Protein AF-A0A2M7H7J6-F1 (afdb_monomer)

Foldseek 3Di:
DVLLLLCLDPVSVQVVQCPDPPSVVVLVVVCVVVVVQQFASSQSCCCVPPVDHTDGLVRLLVCLCVVCVVVLVVADQLLSQLLNLLSVLCSVHNPCRSPPPCVQVDPSNVVSPGPNSCPVVPDNVVVSSVSSSSSSVD

Solvent-accessible surface area (backbone atoms only — not comparable to full-atom values): 7301 Å² total; per-residue (Å²): 110,68,68,55,57,36,58,44,36,67,68,51,30,46,60,52,35,63,69,33,67,77,59,32,47,58,59,55,50,48,32,59,76,70,69,38,78,59,37,28,71,66,28,55,50,40,30,74,77,67,68,40,85,62,52,37,29,56,56,33,43,52,37,32,54,64,79,42,40,72,62,46,72,71,43,58,68,44,33,36,41,19,54,52,34,43,40,49,37,22,42,75,55,21,70,67,36,50,66,34,95,55,41,61,68,37,66,64,18,43,75,26,41,22,68,64,30,37,49,79,79,44,64,48,67,60,56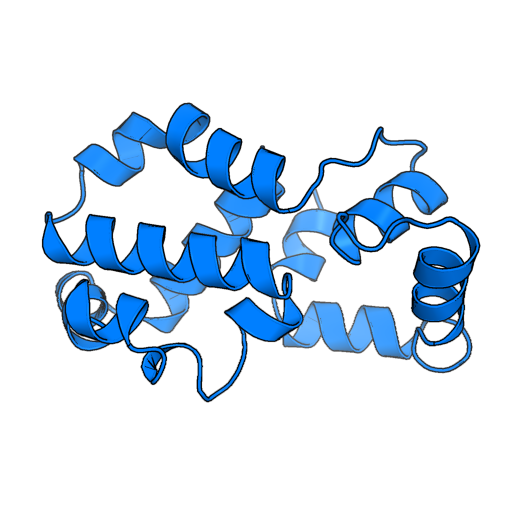,52,41,52,50,40,45,48,42,66,70,98

Mean predicted aligned error: 2.8 Å

Secondary structure (DSSP, 8-state):
-HHHHHHHSHHHHHHHHTTSGGGGHHHHHHHHHTT-TTB-HHHHHHHHHH-PPP-BHHHHHHHHHHHTHHHHHTS-HHHHHHHHHHHHHHHHHTHHHHT-TTGGGSHHHHHTTHHHHHHTTS-HHHHHHHHHHHHHH-

Sequence (138 aa):
DDFRSIWAEPSERKDLIDKLPDDGRGVRLLREIMQWQEYDLYDVLTQIAYGMAPKTRKERAEALRYKHADWFKSLPLQTENTLIALAQQFVKGGTDELESPYVFSAPEVKEAGGLEALKALGEPRDIISETKRRLFAV

Radius of gyration: 15.09 Å; Cα contacts (8 Å, |Δi|>4): 142; chains: 1; bounding box: 37×29×39 Å

Structure (mmCIF, N/CA/C/O backbone):
data_AF-A0A2M7H7J6-F1
#
_entry.id   AF-A0A2M7H7J6-F1
#
loop_
_atom_site.group_PDB
_atom_site.id
_atom_site.type_symbol
_atom_site.label_atom_id
_atom_site.label_alt_id
_atom_site.label_comp_id
_atom_site.label_asym_id
_atom_site.label_entity_id
_atom_site.label_seq_id
_atom_site.pdbx_PDB_ins_code
_atom_site.Cartn_x
_atom_site.Cartn_y
_atom_site.Cartn_z
_atom_site.occupancy
_atom_site.B_iso_or_equiv
_atom_site.auth_seq_id
_atom_site.auth_comp_id
_atom_site.auth_asym_id
_atom_site.auth_atom_id
_atom_site.pdbx_PDB_model_num
ATOM 1 N N . ASP A 1 1 ? -8.594 0.507 -16.024 1.00 65.06 1 ASP A N 1
ATOM 2 C CA . ASP A 1 1 ? -8.959 0.056 -14.665 1.00 65.06 1 ASP A CA 1
ATOM 3 C C . ASP A 1 1 ? -8.477 -1.354 -14.347 1.00 65.06 1 ASP A C 1
ATOM 5 O O . ASP A 1 1 ? -8.094 -1.596 -13.211 1.00 65.06 1 ASP A O 1
ATOM 9 N N . ASP A 1 2 ? -8.356 -2.233 -15.340 1.00 85.62 2 ASP A N 1
ATOM 10 C CA . ASP A 1 2 ? -7.970 -3.643 -15.165 1.00 85.62 2 ASP A CA 1
ATOM 11 C C . ASP A 1 2 ? -6.665 -3.861 -14.378 1.00 85.62 2 ASP A C 1
ATOM 13 O O . ASP A 1 2 ? -6.645 -4.644 -13.432 1.00 85.62 2 ASP A O 1
ATOM 17 N N . PHE A 1 3 ? -5.593 -3.114 -14.678 1.00 92.25 3 PHE A N 1
ATOM 18 C CA . PHE A 1 3 ? -4.320 -3.255 -13.953 1.00 92.25 3 PHE A CA 1
ATOM 19 C C . PHE A 1 3 ? -4.427 -2.887 -12.466 1.00 92.25 3 PHE A C 1
ATOM 21 O O . PHE A 1 3 ? -3.809 -3.533 -11.625 1.00 92.25 3 PHE A O 1
ATOM 28 N N . ARG A 1 4 ? -5.225 -1.866 -12.122 1.00 92.38 4 ARG A N 1
ATOM 29 C CA . ARG A 1 4 ? -5.433 -1.458 -10.721 1.00 92.38 4 ARG A CA 1
ATOM 30 C C . ARG A 1 4 ? -6.162 -2.542 -9.941 1.00 92.38 4 ARG A C 1
ATOM 32 O O . ARG A 1 4 ? -5.783 -2.820 -8.809 1.00 92.38 4 ARG A O 1
ATOM 39 N N . SER A 1 5 ? -7.184 -3.140 -10.551 1.00 90.81 5 SER A N 1
ATOM 40 C CA . SER A 1 5 ? -7.945 -4.237 -9.952 1.00 90.81 5 SER A CA 1
ATOM 41 C C . SER A 1 5 ? -7.048 -5.446 -9.688 1.00 90.81 5 SER A C 1
ATOM 43 O O . SER A 1 5 ? -7.014 -5.918 -8.555 1.00 90.81 5 SER A O 1
ATOM 45 N N . ILE A 1 6 ? -6.242 -5.837 -10.683 1.00 94.00 6 ILE A N 1
ATOM 46 C CA . ILE A 1 6 ? -5.249 -6.917 -10.562 1.00 94.00 6 ILE A CA 1
ATOM 47 C C . ILE A 1 6 ? -4.245 -6.613 -9.449 1.00 94.00 6 ILE A C 1
ATOM 49 O O . ILE A 1 6 ? -3.948 -7.464 -8.619 1.00 94.00 6 ILE A O 1
ATOM 53 N N . TRP A 1 7 ? -3.714 -5.389 -9.399 1.00 95.31 7 TRP A N 1
ATOM 54 C CA . TRP A 1 7 ? -2.701 -5.033 -8.406 1.00 95.31 7 TRP A CA 1
ATOM 55 C C . TRP A 1 7 ? -3.240 -5.000 -6.971 1.00 95.31 7 TRP A C 1
ATOM 57 O O . TRP A 1 7 ? -2.523 -5.330 -6.019 1.00 95.31 7 TRP A O 1
ATOM 67 N N . ALA A 1 8 ? -4.498 -4.585 -6.803 1.00 92.94 8 ALA A N 1
ATOM 68 C CA . ALA A 1 8 ? -5.147 -4.515 -5.502 1.00 92.94 8 ALA A CA 1
ATOM 69 C C . ALA A 1 8 ? -5.456 -5.905 -4.917 1.00 92.94 8 ALA A C 1
ATOM 71 O O . ALA A 1 8 ? -5.510 -6.023 -3.690 1.00 92.94 8 ALA A O 1
ATOM 72 N N . GLU A 1 9 ? -5.619 -6.946 -5.740 1.00 93.69 9 GLU A N 1
ATOM 73 C CA . GLU A 1 9 ? -5.819 -8.327 -5.284 1.00 93.69 9 GLU A CA 1
ATOM 74 C C . GLU A 1 9 ? -4.471 -9.068 -5.152 1.00 93.69 9 GLU A C 1
ATOM 76 O O . GLU A 1 9 ? -3.784 -9.273 -6.153 1.00 93.69 9 GLU A O 1
ATOM 81 N N . PRO A 1 10 ? -4.057 -9.507 -3.946 1.00 93.56 10 PRO A N 1
ATOM 82 C CA . PRO A 1 10 ? -2.733 -10.100 -3.742 1.00 93.56 10 PRO A CA 1
ATOM 83 C C . PRO A 1 10 ? -2.447 -11.3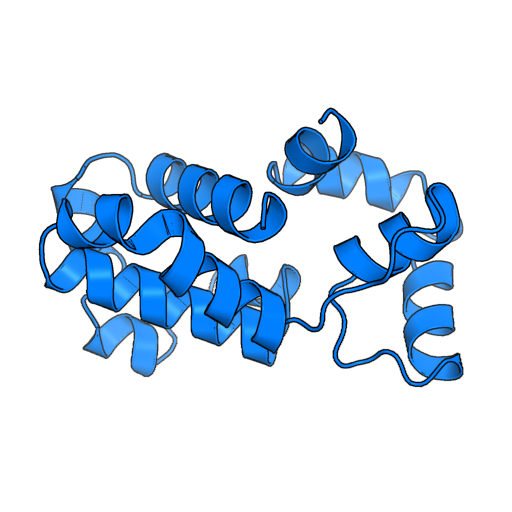34 -4.602 1.00 93.56 10 PRO A C 1
ATOM 85 O O . PRO A 1 10 ? -1.327 -11.476 -5.093 1.00 93.56 10 PRO A O 1
ATOM 88 N N . SER A 1 11 ? -3.430 -12.222 -4.797 1.00 94.50 11 SER A N 1
ATOM 89 C CA . SER A 1 11 ? -3.238 -13.423 -5.619 1.00 94.50 11 SER A CA 1
ATOM 90 C C . SER A 1 11 ? -3.059 -13.075 -7.092 1.00 94.50 11 SER A C 1
ATOM 92 O O . SER A 1 11 ? -2.130 -13.565 -7.723 1.00 94.50 11 SER A O 1
ATOM 94 N N . GLU A 1 12 ? -3.881 -12.172 -7.626 1.00 95.69 12 GLU A N 1
ATOM 95 C CA . GLU A 1 12 ? -3.764 -11.744 -9.023 1.00 95.69 12 GLU A CA 1
ATOM 96 C C . GLU A 1 12 ? -2.471 -10.957 -9.263 1.00 95.69 12 GLU A C 1
ATOM 98 O O . GLU A 1 12 ? -1.794 -11.158 -10.274 1.00 95.69 12 GLU A O 1
ATOM 103 N N . ARG A 1 13 ? -2.072 -10.103 -8.311 1.00 95.88 13 ARG A N 1
ATOM 104 C CA . ARG A 1 13 ? -0.783 -9.411 -8.362 1.00 95.88 13 ARG A CA 1
ATOM 105 C C . ARG A 1 13 ? 0.378 -10.396 -8.349 1.00 95.88 13 ARG A C 1
ATOM 107 O O . ARG A 1 13 ? 1.333 -10.206 -9.099 1.00 95.88 13 ARG A O 1
ATOM 114 N N . LYS A 1 14 ? 0.319 -11.437 -7.516 1.00 95.19 14 LYS A N 1
ATOM 115 C CA . LYS A 1 14 ? 1.336 -12.490 -7.502 1.00 95.19 14 LYS A CA 1
ATOM 116 C C . LYS A 1 14 ? 1.420 -13.182 -8.863 1.00 95.19 14 LYS A C 1
ATOM 118 O O . LYS A 1 14 ? 2.505 -13.230 -9.430 1.00 95.19 14 LYS A O 1
ATOM 123 N N . ASP A 1 15 ? 0.291 -13.612 -9.418 1.00 96.12 15 ASP A N 1
ATOM 124 C CA . ASP A 1 15 ? 0.243 -14.264 -10.731 1.00 96.12 15 ASP A CA 1
ATOM 125 C C . ASP A 1 15 ? 0.772 -13.364 -11.858 1.00 96.12 15 ASP A C 1
ATOM 127 O O . ASP A 1 15 ? 1.362 -13.845 -12.825 1.00 96.12 15 ASP A O 1
ATOM 131 N N . LEU A 1 16 ? 0.553 -12.051 -11.758 1.00 95.00 16 LEU A N 1
ATOM 132 C CA . LEU A 1 16 ? 1.123 -11.063 -12.669 1.00 95.00 16 LEU A CA 1
ATOM 133 C C . LEU A 1 16 ? 2.651 -10.981 -12.526 1.00 95.00 16 LEU A C 1
ATOM 135 O O . LEU A 1 16 ? 3.348 -11.013 -13.537 1.00 95.00 16 LEU A O 1
ATOM 139 N N . ILE A 1 17 ? 3.168 -10.856 -11.299 1.00 95.19 17 ILE A N 1
ATOM 140 C CA . ILE A 1 17 ? 4.611 -10.746 -11.030 1.00 95.19 17 ILE A CA 1
ATOM 141 C C . ILE A 1 17 ? 5.351 -12.023 -11.439 1.00 95.19 17 ILE A C 1
ATOM 143 O O . ILE A 1 17 ? 6.404 -11.926 -12.063 1.00 95.19 17 ILE A O 1
ATOM 147 N N . ASP A 1 18 ? 4.775 -13.194 -11.171 1.00 94.81 18 ASP A N 1
ATOM 148 C CA . ASP A 1 18 ? 5.339 -14.500 -11.535 1.00 94.81 18 ASP A CA 1
ATOM 149 C C . ASP A 1 18 ? 5.419 -14.693 -13.069 1.00 94.81 18 ASP A C 1
ATOM 151 O O . ASP A 1 18 ? 6.175 -15.524 -13.563 1.00 94.81 18 ASP A O 1
ATOM 155 N N . LYS A 1 19 ? 4.664 -13.911 -13.857 1.00 93.75 19 LYS A N 1
ATOM 156 C CA . LYS A 1 19 ? 4.747 -13.898 -15.332 1.00 93.75 19 LYS A CA 1
ATOM 157 C C . LYS A 1 19 ? 5.789 -12.922 -15.880 1.00 93.75 19 LYS A C 1
ATOM 159 O O . LYS A 1 19 ? 6.062 -12.944 -17.082 1.00 93.75 19 LYS A O 1
ATOM 164 N N . LEU A 1 20 ? 6.341 -12.036 -15.050 1.00 92.75 20 LEU A N 1
ATOM 165 C CA . LEU A 1 20 ? 7.405 -11.127 -15.471 1.00 92.75 20 LEU A CA 1
ATOM 166 C C . LEU A 1 20 ? 8.742 -11.878 -15.564 1.00 92.75 20 LEU A C 1
ATOM 168 O O . LEU A 1 20 ? 8.947 -12.849 -14.837 1.00 92.75 20 LEU A O 1
ATOM 172 N N . PRO A 1 21 ? 9.690 -11.416 -16.404 1.00 88.62 21 PRO A N 1
ATOM 173 C CA . PRO A 1 21 ? 11.024 -12.003 -16.464 1.00 88.62 21 PRO A CA 1
ATOM 174 C C . PRO A 1 21 ? 11.672 -12.113 -15.078 1.00 88.62 21 PRO A C 1
ATOM 176 O O . PRO A 1 21 ? 11.653 -11.154 -14.295 1.00 88.62 21 PRO A O 1
ATOM 179 N N . ASP A 1 22 ? 12.245 -13.286 -14.803 1.00 91.38 22 ASP A N 1
ATOM 180 C CA . ASP A 1 22 ? 12.873 -13.641 -13.528 1.00 91.38 22 ASP A CA 1
ATOM 181 C C . ASP A 1 22 ? 11.983 -13.366 -12.301 1.00 91.38 22 ASP A C 1
ATOM 183 O O . ASP A 1 22 ? 12.458 -12.823 -11.301 1.00 91.38 22 ASP A O 1
ATOM 187 N N . ASP A 1 23 ? 10.687 -13.684 -12.378 1.00 90.69 23 ASP A N 1
ATOM 188 C CA . ASP A 1 23 ? 9.698 -13.494 -11.302 1.00 90.69 23 ASP A CA 1
ATOM 189 C C . ASP A 1 23 ? 9.635 -12.032 -10.806 1.00 90.69 23 ASP A C 1
ATOM 191 O O . ASP A 1 23 ? 9.547 -11.727 -9.611 1.00 90.69 23 ASP A O 1
ATOM 195 N N . GLY A 1 24 ? 9.788 -11.086 -11.737 1.00 92.50 24 GLY A N 1
ATOM 196 C CA . GLY A 1 24 ? 9.791 -9.650 -11.459 1.00 92.50 24 GLY A CA 1
ATOM 197 C C . GLY A 1 24 ? 11.101 -9.100 -10.885 1.00 92.50 24 GLY A C 1
ATOM 198 O O . GLY A 1 24 ? 11.176 -7.898 -10.602 1.00 92.50 24 GLY A O 1
ATOM 199 N N . ARG A 1 25 ? 12.163 -9.912 -10.750 1.00 93.88 25 ARG A N 1
ATOM 200 C CA . ARG A 1 25 ? 13.492 -9.432 -10.316 1.00 93.88 25 ARG A CA 1
ATOM 201 C C . ARG A 1 25 ? 14.036 -8.344 -11.230 1.00 93.88 25 ARG A C 1
ATOM 203 O O . ARG A 1 25 ? 14.592 -7.372 -10.727 1.00 93.88 25 ARG A O 1
ATOM 210 N N . GLY A 1 26 ? 13.828 -8.461 -12.543 1.00 92.88 26 GLY A N 1
ATOM 211 C CA . GLY A 1 26 ? 14.274 -7.450 -13.505 1.00 92.88 26 GLY A CA 1
ATOM 212 C C . GLY A 1 26 ? 13.679 -6.067 -13.227 1.00 92.88 26 GLY A C 1
ATOM 213 O O . GLY A 1 26 ? 14.392 -5.067 -13.257 1.00 92.88 26 GLY A O 1
ATOM 214 N N . VAL A 1 27 ? 12.394 -6.001 -12.864 1.00 93.75 27 VAL A N 1
ATOM 215 C CA . VAL A 1 27 ? 11.722 -4.729 -12.548 1.00 93.75 27 VAL A CA 1
ATOM 216 C C . VAL A 1 27 ? 12.211 -4.160 -11.215 1.00 93.75 27 VAL A C 1
ATOM 218 O O . VAL A 1 27 ? 12.425 -2.954 -11.102 1.00 93.75 27 VAL A O 1
ATOM 221 N N . ARG A 1 28 ? 12.454 -5.015 -10.213 1.00 94.62 28 ARG A N 1
ATOM 222 C CA . ARG A 1 28 ? 13.051 -4.586 -8.937 1.00 94.62 28 ARG A CA 1
ATOM 223 C C . ARG A 1 28 ? 14.474 -4.053 -9.137 1.00 94.62 28 ARG A C 1
ATOM 225 O O . ARG A 1 28 ? 14.797 -3.005 -8.596 1.00 94.62 28 ARG A O 1
ATOM 232 N N . LEU A 1 29 ? 15.289 -4.706 -9.965 1.00 95.12 29 LEU A N 1
ATOM 233 C CA . LEU A 1 29 ? 16.631 -4.230 -10.310 1.00 95.12 29 LEU A CA 1
ATOM 234 C C . LEU A 1 29 ? 16.587 -2.899 -11.069 1.00 95.12 29 LEU A C 1
ATOM 236 O O . LEU A 1 29 ? 17.351 -1.990 -10.759 1.00 95.12 29 LEU A O 1
ATOM 240 N N . LEU A 1 30 ? 15.674 -2.760 -12.032 1.00 93.75 30 LEU A N 1
ATOM 241 C CA . LEU A 1 30 ? 15.484 -1.505 -12.754 1.00 93.75 30 LEU A CA 1
ATOM 242 C C . LEU A 1 30 ? 15.131 -0.361 -11.796 1.00 93.75 30 LEU A C 1
ATOM 244 O O . LEU A 1 30 ? 15.702 0.719 -11.906 1.00 93.75 30 LEU A O 1
ATOM 248 N N . ARG A 1 31 ? 14.244 -0.605 -10.823 1.00 95.94 31 ARG A N 1
ATOM 249 C CA . ARG A 1 31 ? 13.904 0.370 -9.778 1.00 95.94 31 ARG A CA 1
ATOM 250 C C . ARG A 1 31 ? 15.138 0.827 -8.994 1.00 95.94 31 ARG A C 1
ATOM 252 O O . ARG A 1 31 ? 15.252 2.014 -8.709 1.00 95.94 31 ARG A O 1
ATOM 259 N N . GLU A 1 32 ? 16.064 -0.079 -8.684 1.00 96.38 32 GLU A N 1
ATOM 260 C CA . GLU A 1 32 ? 17.320 0.273 -8.009 1.00 96.38 32 GLU A CA 1
ATOM 261 C C . GLU A 1 32 ? 18.254 1.098 -8.907 1.00 96.38 32 GLU A C 1
ATOM 263 O O . GLU A 1 32 ? 18.729 2.157 -8.496 1.00 96.38 32 GLU A O 1
ATOM 268 N N . ILE A 1 33 ? 18.477 0.654 -10.150 1.00 97.00 33 ILE A N 1
ATOM 269 C CA . ILE A 1 33 ? 19.372 1.319 -11.115 1.00 97.00 33 ILE A CA 1
ATOM 270 C C . ILE A 1 33 ? 18.891 2.740 -11.430 1.00 97.00 33 ILE A C 1
ATOM 272 O O . ILE A 1 33 ? 19.699 3.662 -11.520 1.00 97.00 33 ILE A O 1
ATOM 276 N N . MET A 1 34 ? 17.578 2.920 -11.572 1.00 96.31 34 MET A N 1
ATOM 277 C CA . MET A 1 34 ? 16.962 4.213 -11.877 1.00 96.31 34 MET A CA 1
ATOM 278 C C . MET A 1 34 ? 16.834 5.130 -10.655 1.00 96.31 34 MET A C 1
ATOM 280 O O . MET A 1 34 ? 16.351 6.250 -10.799 1.00 96.31 34 MET A O 1
ATOM 284 N N . GLN A 1 35 ? 17.247 4.676 -9.465 1.00 96.88 35 GLN A N 1
ATOM 285 C CA . GLN A 1 35 ? 17.072 5.397 -8.199 1.00 96.88 35 GLN A CA 1
ATOM 286 C C . GLN A 1 35 ? 15.595 5.720 -7.899 1.00 96.88 35 GLN A C 1
ATOM 288 O O . GLN A 1 35 ? 15.227 6.817 -7.487 1.00 96.88 35 GLN A O 1
ATOM 293 N N . TRP A 1 36 ? 14.719 4.746 -8.149 1.00 97.12 3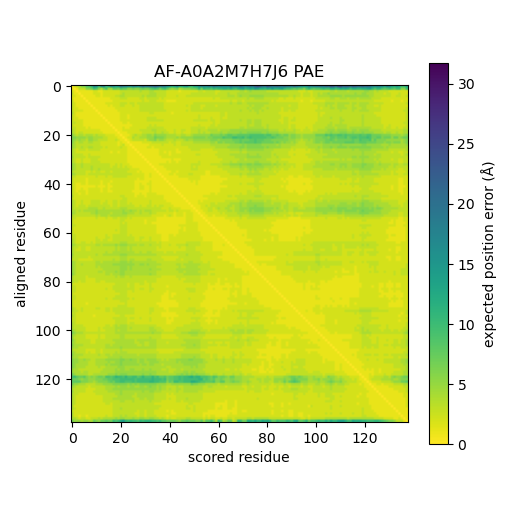6 TRP A N 1
ATOM 294 C CA . TRP A 1 36 ? 13.262 4.849 -8.033 1.00 97.12 36 TRP A CA 1
ATOM 295 C C . TRP A 1 36 ? 12.717 4.174 -6.763 1.00 97.12 36 TRP A C 1
ATOM 297 O O . TRP A 1 36 ? 11.575 3.707 -6.721 1.00 97.12 36 TRP A O 1
ATOM 307 N N . GLN A 1 37 ? 13.513 4.122 -5.693 1.00 96.00 37 GLN A N 1
ATOM 308 C CA . GLN A 1 37 ? 13.158 3.445 -4.440 1.00 96.00 37 GLN A CA 1
ATOM 309 C C . GLN A 1 37 ? 11.981 4.103 -3.695 1.00 96.00 37 GLN A C 1
ATOM 311 O O . GLN A 1 37 ? 11.369 3.472 -2.831 1.00 96.00 37 GLN A O 1
ATOM 316 N N . GLU A 1 38 ? 11.617 5.342 -4.026 1.00 97.81 38 GLU A N 1
ATOM 317 C CA . GLU A 1 38 ? 10.455 6.026 -3.442 1.00 97.81 38 GLU A CA 1
ATOM 318 C C . GLU A 1 38 ? 9.117 5.620 -4.079 1.00 97.81 38 GLU A C 1
ATOM 320 O O . GLU A 1 38 ? 8.062 5.816 -3.470 1.00 97.81 38 GLU A O 1
ATOM 325 N N . TYR A 1 39 ? 9.148 5.025 -5.273 1.00 98.25 39 TYR A N 1
ATOM 326 C CA . TYR A 1 39 ? 7.973 4.585 -6.030 1.00 98.25 39 TYR A CA 1
ATOM 327 C C . TYR A 1 39 ? 7.593 3.155 -5.666 1.00 98.25 39 TYR A C 1
ATOM 329 O O . TYR A 1 39 ? 8.479 2.328 -5.462 1.00 98.25 39 TYR A O 1
ATOM 337 N N . ASP A 1 40 ? 6.303 2.832 -5.593 1.00 98.00 40 ASP A N 1
ATOM 338 C CA . ASP A 1 40 ? 5.878 1.435 -5.455 1.00 98.00 40 ASP A CA 1
ATOM 339 C C . ASP A 1 40 ? 6.168 0.649 -6.747 1.00 98.00 40 ASP A C 1
ATOM 341 O O . ASP A 1 40 ? 6.296 1.233 -7.826 1.00 98.00 40 ASP A O 1
ATOM 345 N N . LEU A 1 41 ? 6.252 -0.684 -6.670 1.00 96.69 41 LEU A N 1
ATOM 346 C CA . LEU A 1 41 ? 6.422 -1.512 -7.868 1.00 96.69 41 LEU A CA 1
ATOM 347 C C . LEU A 1 41 ? 5.251 -1.325 -8.853 1.00 96.69 41 LEU A C 1
ATOM 349 O O . LEU A 1 41 ? 5.467 -1.389 -10.063 1.00 96.69 41 LEU A O 1
ATOM 353 N N . TYR A 1 42 ? 4.056 -0.998 -8.344 1.00 97.12 42 TYR A N 1
ATOM 354 C CA . TYR A 1 42 ? 2.925 -0.529 -9.141 1.00 97.12 42 TYR A CA 1
ATOM 355 C C . TYR A 1 42 ? 3.322 0.631 -10.056 1.00 97.12 42 TYR A C 1
ATOM 357 O O . TYR A 1 42 ? 3.136 0.567 -11.270 1.00 97.12 42 TYR A O 1
ATOM 365 N N . ASP A 1 43 ? 3.885 1.693 -9.478 1.00 97.62 43 ASP A N 1
ATOM 366 C CA . ASP A 1 43 ? 4.216 2.925 -10.188 1.00 97.62 43 ASP A CA 1
ATOM 367 C C . ASP A 1 43 ? 5.289 2.678 -11.246 1.00 97.62 43 ASP A C 1
ATOM 369 O O . ASP A 1 43 ? 5.127 3.101 -12.391 1.00 97.62 43 ASP A O 1
ATOM 373 N N . VAL A 1 44 ? 6.320 1.900 -10.901 1.00 96.81 44 VAL A N 1
ATOM 374 C CA . VAL A 1 44 ? 7.370 1.485 -11.844 1.00 96.81 44 VAL A CA 1
ATOM 375 C C . VAL A 1 44 ? 6.765 0.750 -13.042 1.00 96.81 44 VAL A C 1
ATOM 377 O O . VAL A 1 44 ? 7.049 1.096 -14.189 1.00 96.81 44 VAL A O 1
ATOM 380 N N . 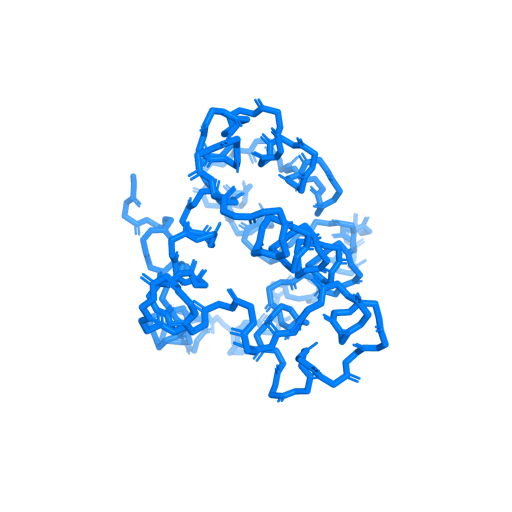LEU A 1 45 ? 5.890 -0.230 -12.799 1.00 95.75 45 LEU A N 1
ATOM 381 C CA . LEU A 1 45 ? 5.243 -0.995 -13.865 1.00 95.75 45 LEU A CA 1
ATOM 382 C C . LEU A 1 45 ? 4.323 -0.125 -14.721 1.00 95.75 45 LEU A C 1
ATOM 384 O O . LEU A 1 45 ? 4.346 -0.248 -15.943 1.00 95.75 45 LEU A O 1
ATOM 388 N N . THR A 1 46 ? 3.547 0.780 -14.119 1.00 95.19 46 THR A N 1
ATOM 389 C CA . THR A 1 46 ? 2.664 1.664 -14.894 1.00 95.19 46 THR A CA 1
ATOM 390 C C . THR A 1 46 ? 3.423 2.680 -15.742 1.00 95.19 46 THR A C 1
ATOM 392 O O . THR A 1 46 ? 3.002 2.961 -16.865 1.00 95.19 46 THR A O 1
ATOM 395 N N . GLN A 1 47 ? 4.564 3.180 -15.263 1.00 95.62 47 GLN A N 1
ATOM 396 C CA . GLN A 1 47 ? 5.436 4.044 -16.053 1.00 95.62 47 GLN A CA 1
ATOM 397 C C . GLN A 1 47 ? 6.016 3.289 -17.256 1.00 95.62 47 GLN A C 1
ATOM 399 O O . GLN A 1 47 ? 6.019 3.821 -18.363 1.00 95.62 47 GLN A O 1
ATOM 404 N N . ILE A 1 48 ? 6.468 2.044 -17.071 1.00 93.00 48 ILE A N 1
ATOM 405 C CA . ILE A 1 48 ? 7.051 1.232 -18.153 1.00 93.00 48 ILE A CA 1
ATOM 406 C C . ILE A 1 48 ? 5.987 0.801 -19.169 1.00 93.00 48 ILE A C 1
ATOM 408 O O . ILE A 1 48 ? 6.209 0.901 -20.372 1.00 93.00 48 ILE A O 1
ATOM 412 N N . ALA A 1 49 ? 4.840 0.314 -18.694 1.00 92.69 49 ALA A N 1
ATOM 413 C CA . ALA A 1 49 ? 3.809 -0.269 -19.548 1.00 92.69 49 ALA A CA 1
ATOM 414 C C . ALA A 1 49 ? 2.931 0.782 -20.242 1.00 92.69 49 ALA A C 1
ATOM 416 O O . ALA A 1 49 ? 2.478 0.553 -21.361 1.00 92.69 49 ALA A O 1
ATOM 417 N N . TYR A 1 50 ? 2.680 1.921 -19.587 1.00 92.88 50 TYR A N 1
ATOM 418 C CA . TYR A 1 50 ? 1.688 2.903 -20.039 1.00 92.88 50 TYR A CA 1
ATOM 419 C C . TYR A 1 50 ? 2.230 4.335 -20.149 1.00 92.88 50 TYR A C 1
ATOM 421 O O . TYR A 1 50 ? 1.472 5.234 -20.505 1.00 92.88 50 TYR A O 1
ATOM 429 N N . GLY A 1 51 ? 3.504 4.585 -19.822 1.00 94.62 51 GLY A N 1
ATOM 430 C CA . GLY A 1 51 ? 4.074 5.939 -19.816 1.00 94.62 51 GLY A CA 1
ATOM 431 C C . GLY A 1 51 ? 3.434 6.872 -18.780 1.00 94.62 51 GLY A C 1
ATOM 432 O O . GLY A 1 51 ? 3.481 8.091 -18.935 1.00 94.62 51 GLY A O 1
ATOM 433 N N . MET A 1 52 ? 2.785 6.312 -17.755 1.00 92.50 52 MET A N 1
ATOM 434 C CA . MET A 1 52 ? 2.124 7.084 -16.708 1.00 92.50 52 MET A CA 1
ATOM 435 C C . MET A 1 52 ? 3.136 7.625 -15.705 1.00 92.50 52 MET A C 1
ATOM 437 O O . MET A 1 52 ? 3.764 6.831 -15.009 1.00 92.50 52 MET A O 1
ATOM 441 N N . ALA A 1 53 ? 3.188 8.954 -15.557 1.00 94.00 53 ALA A N 1
ATOM 442 C CA . ALA A 1 53 ? 4.034 9.612 -14.564 1.00 94.00 53 ALA A CA 1
ATOM 443 C C . ALA A 1 53 ? 3.865 8.953 -13.175 1.00 94.00 53 ALA A C 1
ATOM 445 O O . ALA A 1 53 ? 2.741 8.932 -12.648 1.00 94.00 53 ALA A O 1
ATOM 446 N N . PRO A 1 54 ? 4.942 8.384 -12.602 1.00 95.56 54 PRO A N 1
ATOM 447 C CA . PRO A 1 54 ? 4.851 7.599 -11.382 1.00 95.56 54 PRO A CA 1
ATOM 448 C C . PRO A 1 54 ? 4.612 8.517 -10.180 1.00 95.56 54 PRO A C 1
ATOM 450 O O . PRO A 1 54 ? 5.079 9.655 -10.159 1.00 95.56 54 PRO A O 1
ATOM 453 N N . LYS A 1 55 ? 3.893 8.020 -9.168 1.00 97.81 55 LYS A N 1
ATOM 454 C CA . LYS A 1 55 ? 3.723 8.713 -7.884 1.00 97.81 55 LYS A CA 1
ATOM 455 C C . LYS A 1 55 ? 4.538 8.012 -6.811 1.00 97.81 55 LYS A C 1
ATOM 457 O O . LYS A 1 55 ? 4.511 6.788 -6.702 1.00 97.81 55 LYS A O 1
ATOM 462 N N . THR A 1 56 ? 5.242 8.769 -5.987 1.00 98.56 56 THR A N 1
ATOM 463 C CA . THR A 1 56 ? 5.913 8.227 -4.805 1.00 98.56 56 THR A CA 1
ATOM 464 C C . THR A 1 56 ? 4.892 7.600 -3.855 1.00 98.56 56 THR A C 1
ATOM 466 O O . THR A 1 56 ? 3.709 7.964 -3.822 1.00 98.56 56 THR A O 1
ATOM 469 N N . ARG A 1 57 ? 5.351 6.672 -3.012 1.00 98.50 57 ARG A N 1
ATOM 470 C CA . ARG A 1 57 ? 4.494 6.047 -1.994 1.00 98.50 57 ARG A CA 1
ATOM 471 C C . ARG A 1 57 ? 3.870 7.088 -1.056 1.00 98.50 57 ARG A C 1
ATOM 473 O O . ARG A 1 57 ? 2.710 6.957 -0.668 1.00 98.50 57 ARG A O 1
ATOM 480 N N . LYS A 1 58 ? 4.619 8.154 -0.755 1.00 98.50 58 LYS A N 1
ATOM 481 C CA . LYS A 1 58 ? 4.155 9.301 0.031 1.00 98.50 58 LYS A CA 1
ATOM 482 C C . LYS A 1 58 ? 3.027 10.057 -0.672 1.00 98.50 58 LYS A C 1
ATOM 484 O O . LYS A 1 58 ? 1.973 10.242 -0.070 1.00 98.50 58 LYS A O 1
ATOM 489 N N . GLU A 1 59 ? 3.208 10.426 -1.940 1.00 98.50 59 GLU A N 1
ATOM 490 C CA . GLU A 1 59 ? 2.174 11.121 -2.720 1.00 98.50 59 GLU A CA 1
ATOM 491 C C . GLU A 1 59 ? 0.885 10.300 -2.812 1.00 98.50 59 GLU A C 1
ATOM 493 O O . GLU A 1 59 ? -0.207 10.855 -2.706 1.00 98.50 59 GLU A O 1
ATOM 498 N N . ARG A 1 60 ? 0.984 8.971 -2.951 1.00 98.12 60 ARG A N 1
ATOM 499 C CA . ARG A 1 60 ? -0.192 8.087 -2.933 1.00 98.12 60 ARG A CA 1
ATOM 500 C C . ARG A 1 60 ? -0.925 8.115 -1.599 1.00 98.12 60 ARG A C 1
ATOM 502 O O . ARG A 1 60 ? -2.143 8.268 -1.588 1.00 98.12 60 ARG A O 1
ATOM 509 N N . ALA A 1 61 ? -0.209 7.988 -0.484 1.00 98.19 61 ALA A N 1
ATOM 510 C CA . ALA A 1 61 ? -0.820 8.021 0.843 1.00 98.19 61 ALA A CA 1
ATOM 511 C C . ALA A 1 61 ? -1.455 9.391 1.154 1.00 98.19 61 ALA A C 1
ATOM 513 O O . ALA A 1 61 ? -2.543 9.467 1.728 1.00 98.19 61 ALA A O 1
ATOM 514 N N . GLU A 1 62 ? -0.816 10.485 0.737 1.00 98.12 62 GLU A N 1
ATOM 515 C CA . GLU A 1 62 ? -1.364 11.837 0.875 1.00 98.12 62 GLU A CA 1
ATOM 516 C C . GLU A 1 62 ? -2.609 12.035 0.005 1.00 98.12 62 GLU A C 1
ATOM 518 O O . GLU A 1 62 ? -3.630 12.540 0.482 1.00 98.12 62 GLU A O 1
ATOM 523 N N . ALA A 1 63 ? -2.560 11.583 -1.249 1.00 97.88 63 ALA A N 1
ATOM 524 C CA . ALA A 1 63 ? -3.686 11.675 -2.162 1.00 97.88 63 ALA A CA 1
ATOM 525 C C . ALA A 1 63 ? -4.852 10.769 -1.740 1.00 97.88 63 ALA A C 1
ATOM 527 O O . ALA A 1 63 ? -5.998 11.180 -1.906 1.00 97.88 63 ALA A O 1
ATOM 528 N N . LEU A 1 64 ? -4.593 9.601 -1.137 1.00 97.62 64 LEU A N 1
ATOM 529 C CA . LEU A 1 64 ? -5.617 8.746 -0.524 1.00 97.62 64 LEU A CA 1
ATOM 530 C C . LEU A 1 64 ? -6.424 9.543 0.507 1.00 97.62 64 LEU A C 1
ATOM 532 O O . LEU A 1 64 ? -7.650 9.608 0.414 1.00 97.62 64 LEU A O 1
ATOM 536 N N . ARG A 1 65 ? -5.738 10.198 1.452 1.00 95.38 65 ARG A N 1
ATOM 537 C CA . ARG A 1 65 ? -6.383 10.999 2.502 1.00 95.38 65 ARG A CA 1
ATOM 538 C C . ARG A 1 65 ? -7.149 12.188 1.924 1.00 95.38 65 ARG A C 1
ATOM 540 O O . ARG A 1 65 ? -8.255 12.476 2.366 1.00 95.38 65 ARG A O 1
ATOM 547 N N . TYR A 1 66 ? -6.569 12.881 0.944 1.00 96.50 66 TYR A N 1
ATOM 548 C CA . TYR A 1 66 ? -7.177 14.073 0.354 1.00 96.50 66 TYR A CA 1
ATOM 549 C C . TYR A 1 66 ? -8.383 13.744 -0.541 1.00 96.50 66 TYR A C 1
ATOM 551 O O . TYR A 1 66 ? -9.467 14.285 -0.338 1.00 96.50 66 TYR A O 1
ATOM 559 N N . LYS A 1 67 ? -8.223 12.836 -1.511 1.00 97.75 67 LYS A N 1
ATOM 560 C CA . LYS A 1 67 ? -9.255 12.518 -2.514 1.00 97.75 67 LYS A CA 1
ATOM 561 C C . LYS A 1 67 ? -10.396 11.665 -1.965 1.00 97.75 67 LYS A C 1
ATOM 563 O O . LYS A 1 67 ? -11.481 11.674 -2.538 1.00 97.75 67 LYS A O 1
ATOM 568 N N . HIS A 1 68 ? -10.170 10.941 -0.870 1.00 97.25 68 HIS A N 1
ATOM 569 C CA . HIS A 1 68 ? -11.187 10.114 -0.217 1.00 97.25 68 HIS A CA 1
ATOM 570 C C . HIS A 1 68 ? -11.539 10.611 1.192 1.00 97.25 68 HIS A C 1
ATOM 572 O O . HIS A 1 68 ? -12.000 9.827 2.019 1.00 97.25 68 HIS A O 1
ATOM 578 N N . ALA A 1 69 ? -11.365 11.909 1.460 1.00 96.56 69 ALA A N 1
ATOM 579 C CA . ALA A 1 69 ? -11.633 12.511 2.766 1.00 96.56 69 ALA A CA 1
ATOM 580 C C . ALA A 1 69 ? -13.056 12.230 3.280 1.00 96.56 69 ALA A C 1
ATOM 582 O O . ALA A 1 69 ? -13.234 11.940 4.458 1.00 96.56 69 ALA A O 1
ATOM 583 N N . ASP A 1 70 ? -14.068 12.271 2.410 1.00 97.38 70 ASP A N 1
ATOM 584 C CA . ASP A 1 70 ? -15.458 12.019 2.814 1.00 97.38 70 ASP A CA 1
ATOM 585 C C . ASP A 1 70 ?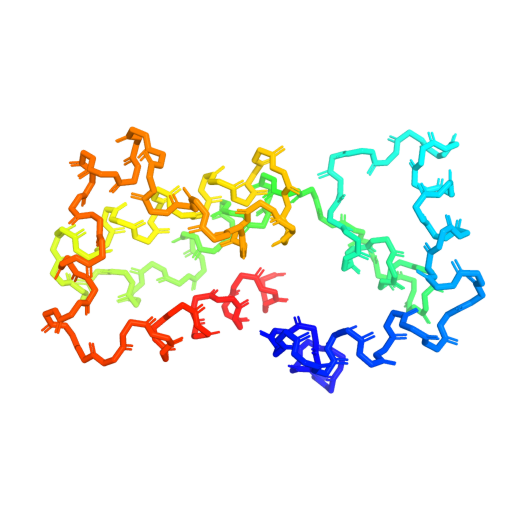 -15.703 10.556 3.201 1.00 97.38 70 ASP A C 1
ATOM 587 O O . ASP A 1 70 ? -16.496 10.280 4.098 1.00 97.38 70 ASP A O 1
ATOM 591 N N . TRP A 1 71 ? -14.974 9.620 2.584 1.00 96.12 71 TRP A N 1
ATOM 592 C CA . TRP A 1 71 ? -15.006 8.220 2.997 1.00 96.12 71 TRP A CA 1
ATOM 593 C C . TRP A 1 71 ? -14.398 8.060 4.389 1.00 96.12 71 TRP A C 1
ATOM 595 O O . TRP A 1 71 ? -15.059 7.487 5.244 1.00 96.12 71 TRP A O 1
ATOM 605 N N . PHE A 1 72 ? -13.224 8.640 4.657 1.00 96.44 72 PHE A N 1
ATOM 606 C CA . PHE A 1 72 ? -12.612 8.600 5.993 1.00 96.44 72 PHE A CA 1
ATOM 607 C C . PHE A 1 72 ? -13.505 9.222 7.073 1.00 96.44 72 PHE A C 1
ATOM 609 O O . PHE A 1 72 ? -13.743 8.585 8.093 1.00 96.44 72 PHE A O 1
ATOM 616 N N . LYS A 1 73 ? -14.096 10.395 6.809 1.00 96.06 73 LYS A N 1
ATOM 617 C CA . LYS A 1 73 ? -15.027 11.067 7.737 1.00 96.06 73 LYS A CA 1
ATOM 618 C C . LYS A 1 73 ? -16.281 10.251 8.056 1.00 96.06 73 LYS A C 1
ATOM 620 O O . LYS A 1 73 ? -16.939 10.526 9.054 1.00 96.06 73 L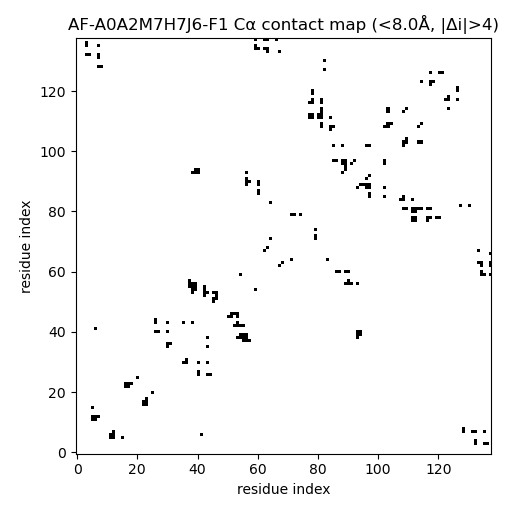YS A O 1
ATOM 625 N N . SER A 1 74 ? -16.651 9.302 7.196 1.00 95.12 74 SER A N 1
ATOM 626 C CA . SER A 1 74 ? -17.795 8.416 7.437 1.00 95.12 74 SER A CA 1
ATOM 627 C C . SER A 1 74 ? -17.474 7.253 8.383 1.00 95.12 74 SER A C 1
ATOM 629 O O . SER A 1 74 ? -18.389 6.563 8.830 1.00 95.12 74 SER A O 1
ATOM 631 N N . LEU A 1 75 ? -16.192 7.023 8.688 1.00 95.25 75 LEU A N 1
ATOM 632 C CA . LEU A 1 75 ? -15.740 5.910 9.516 1.00 95.25 75 LEU A CA 1
ATOM 633 C C . LEU A 1 75 ? -15.697 6.304 11.001 1.00 95.25 75 LEU A C 1
ATOM 635 O O . LEU A 1 75 ? -15.483 7.470 11.338 1.00 95.25 75 LEU A O 1
ATOM 639 N N . PRO A 1 76 ? -15.823 5.333 11.920 1.00 95.62 76 PRO A N 1
ATOM 640 C CA . PRO A 1 76 ? -15.458 5.537 13.313 1.00 95.62 76 PRO A CA 1
ATOM 641 C C . PRO A 1 76 ? -14.006 6.010 13.433 1.00 95.62 76 PRO A C 1
ATOM 643 O O . PRO A 1 76 ? -13.121 5.492 12.751 1.00 95.62 76 PRO A O 1
ATOM 646 N N . LEU A 1 77 ? -13.747 6.933 14.364 1.00 95.50 77 LEU A N 1
ATOM 647 C CA . LEU A 1 77 ? -12.436 7.574 14.535 1.00 95.50 77 LEU A CA 1
ATOM 648 C C . LEU A 1 77 ? -11.275 6.570 14.667 1.00 95.50 77 LEU A C 1
ATOM 650 O O . LEU A 1 77 ? -10.216 6.758 14.079 1.00 95.50 77 LEU A O 1
ATOM 654 N N . GLN A 1 78 ? -11.466 5.481 15.418 1.00 96.00 78 GLN A N 1
ATOM 655 C CA . GLN A 1 78 ? -10.439 4.439 15.575 1.00 96.00 78 GLN A CA 1
ATOM 656 C C . GLN A 1 78 ? -10.169 3.689 14.261 1.00 96.00 78 GLN A C 1
ATOM 658 O O . GLN A 1 78 ? -9.025 3.359 13.955 1.00 96.00 78 GLN A O 1
ATOM 663 N N . THR A 1 79 ? -11.200 3.452 13.449 1.00 96.25 79 THR A N 1
ATOM 664 C CA . THR A 1 79 ? -11.037 2.821 12.138 1.00 96.25 79 THR A CA 1
ATOM 665 C C . THR A 1 79 ? -10.318 3.754 11.168 1.00 96.25 79 THR A C 1
ATOM 667 O O . THR A 1 79 ? -9.375 3.325 10.508 1.00 96.25 79 THR A O 1
ATOM 670 N N . GLU A 1 80 ? -10.705 5.032 11.118 1.00 97.19 80 GLU A N 1
ATOM 671 C CA . GLU A 1 80 ? -10.001 6.055 10.335 1.00 97.19 80 GLU A CA 1
ATOM 672 C C . GLU A 1 80 ? -8.513 6.098 10.708 1.00 97.19 80 GLU A C 1
ATOM 674 O O . GLU A 1 80 ? -7.653 5.950 9.837 1.00 97.19 80 GLU A O 1
ATOM 679 N N . ASN A 1 81 ? -8.204 6.213 12.003 1.00 97.69 81 ASN A N 1
ATOM 680 C CA . ASN A 1 81 ? -6.830 6.248 12.498 1.00 97.69 81 ASN A CA 1
ATOM 681 C C . ASN A 1 81 ? -6.047 4.992 12.096 1.00 97.69 81 ASN A C 1
ATOM 683 O O . ASN A 1 81 ? -4.916 5.098 11.619 1.00 97.69 81 ASN A O 1
ATOM 687 N N . THR A 1 82 ? -6.647 3.808 12.246 1.00 98.06 82 THR A N 1
ATOM 688 C CA . THR A 1 82 ? -6.015 2.537 11.863 1.00 98.06 82 THR A CA 1
ATOM 689 C C . THR A 1 82 ? -5.706 2.495 10.368 1.00 98.06 82 THR A C 1
ATOM 691 O O . THR A 1 82 ? -4.606 2.108 9.975 1.00 98.06 82 THR A O 1
ATOM 694 N N . LEU A 1 83 ? -6.635 2.928 9.514 1.00 97.56 83 LEU A N 1
ATOM 695 C CA . LEU A 1 83 ? -6.421 2.966 8.066 1.00 97.56 83 LEU A CA 1
ATOM 696 C C . LEU A 1 83 ? -5.347 3.980 7.656 1.00 97.56 83 LEU A C 1
ATOM 698 O O . LEU A 1 83 ? -4.550 3.701 6.759 1.00 97.56 83 LEU A O 1
ATOM 702 N N . ILE A 1 84 ? -5.273 5.125 8.338 1.00 97.56 84 ILE A N 1
ATOM 703 C CA . ILE A 1 84 ? -4.188 6.095 8.152 1.00 97.56 84 ILE A CA 1
ATOM 704 C C . ILE A 1 84 ? -2.846 5.476 8.562 1.00 97.56 84 ILE A C 1
ATOM 706 O O . ILE A 1 84 ? -1.870 5.605 7.823 1.00 97.56 84 ILE A O 1
ATOM 710 N N . ALA A 1 85 ? -2.787 4.767 9.692 1.00 98.19 85 ALA A N 1
ATOM 711 C CA . ALA A 1 85 ? -1.574 4.088 10.143 1.00 98.19 85 ALA A CA 1
ATOM 712 C C . ALA A 1 85 ? -1.121 2.997 9.156 1.00 98.19 85 ALA A C 1
ATOM 714 O O . ALA A 1 85 ? 0.070 2.895 8.864 1.00 98.19 85 ALA A O 1
ATOM 715 N N . LEU A 1 86 ? -2.053 2.236 8.573 1.00 98.00 86 LEU A N 1
ATOM 716 C CA . LEU A 1 86 ? -1.761 1.274 7.504 1.00 98.00 86 LEU A CA 1
ATOM 717 C C . LEU A 1 86 ? -1.226 1.966 6.241 1.00 98.00 86 LEU A C 1
ATOM 719 O O . LEU A 1 86 ? -0.226 1.525 5.675 1.00 98.00 86 LEU A O 1
ATOM 723 N N . ALA A 1 87 ? -1.815 3.094 5.832 1.00 97.88 87 ALA A N 1
ATOM 724 C CA . ALA A 1 87 ? -1.289 3.888 4.722 1.00 97.88 87 ALA A CA 1
ATOM 725 C C . ALA A 1 87 ? 0.144 4.388 4.994 1.00 97.88 87 ALA A C 1
ATOM 727 O O . ALA A 1 87 ? 0.944 4.477 4.066 1.00 97.88 87 ALA A O 1
ATOM 728 N N . GLN A 1 88 ? 0.515 4.652 6.252 1.00 98.12 88 GLN A N 1
ATOM 729 C CA . GLN A 1 88 ? 1.904 4.968 6.606 1.00 98.12 88 GLN A CA 1
ATOM 730 C C . GLN A 1 88 ? 2.842 3.758 6.500 1.00 98.12 88 GLN A C 1
ATOM 732 O O . GLN A 1 88 ? 3.994 3.931 6.105 1.00 98.12 88 GLN A O 1
ATOM 737 N N . GLN A 1 89 ? 2.376 2.535 6.771 1.00 98.25 89 GLN A N 1
ATOM 738 C CA . GLN A 1 89 ? 3.180 1.332 6.501 1.00 98.25 89 GLN A CA 1
ATOM 739 C C . GLN A 1 89 ? 3.450 1.180 4.993 1.00 98.25 89 GLN A C 1
ATOM 741 O O . GLN A 1 89 ? 4.582 0.911 4.589 1.00 98.25 89 GLN A O 1
ATOM 746 N N . PHE A 1 90 ? 2.468 1.501 4.142 1.00 98.38 90 PHE A N 1
ATOM 747 C CA . PHE A 1 90 ? 2.694 1.594 2.696 1.00 98.38 90 PHE A CA 1
ATOM 748 C C . PHE A 1 90 ? 3.758 2.643 2.326 1.00 98.38 90 PHE A C 1
ATOM 750 O O . PHE A 1 90 ? 4.580 2.391 1.451 1.00 98.38 90 PHE A O 1
ATOM 757 N N . VAL A 1 91 ? 3.816 3.800 2.992 1.00 98.44 91 VAL A N 1
ATOM 758 C CA . VAL A 1 91 ? 4.884 4.790 2.733 1.00 98.44 91 VAL A CA 1
ATOM 759 C C . VAL A 1 91 ? 6.273 4.209 3.023 1.00 98.44 91 VAL A C 1
ATOM 761 O O . VAL A 1 91 ? 7.203 4.440 2.247 1.00 98.44 91 VAL A O 1
ATOM 764 N N . LYS A 1 92 ? 6.412 3.427 4.102 1.00 97.44 92 LYS A N 1
ATOM 765 C CA . LYS A 1 92 ? 7.693 2.842 4.529 1.00 97.44 92 LYS A CA 1
ATOM 766 C C . LYS A 1 92 ? 8.221 1.803 3.534 1.00 97.44 92 LYS A C 1
ATOM 768 O O . LYS A 1 92 ? 9.372 1.893 3.105 1.00 97.44 92 LYS A O 1
ATOM 773 N N . GLY A 1 93 ? 7.391 0.838 3.139 1.00 95.81 93 GLY A N 1
ATOM 774 C CA . GLY A 1 93 ? 7.854 -0.315 2.355 1.00 95.81 93 GLY A CA 1
ATOM 775 C C . GLY A 1 93 ? 7.006 -0.672 1.134 1.00 95.81 93 GLY A C 1
ATOM 776 O O . GLY A 1 93 ? 7.327 -1.615 0.421 1.00 95.81 93 GLY A O 1
ATOM 777 N N . GLY A 1 94 ? 6.011 0.142 0.794 1.00 97.31 94 GLY A N 1
ATOM 778 C CA . GLY A 1 94 ? 5.136 -0.073 -0.355 1.00 97.31 94 GLY A CA 1
ATOM 779 C C . GLY A 1 94 ? 4.114 -1.166 -0.101 1.00 97.31 94 GLY A C 1
ATOM 780 O O . GLY A 1 94 ? 3.754 -1.467 1.038 1.00 97.31 94 GLY A O 1
ATOM 781 N N . THR A 1 95 ? 3.640 -1.756 -1.190 1.00 96.75 95 THR A N 1
ATOM 782 C CA . THR A 1 95 ? 2.639 -2.821 -1.172 1.00 96.75 95 THR A CA 1
ATOM 783 C C . THR A 1 95 ? 3.100 -4.025 -0.345 1.00 96.75 95 THR A C 1
ATOM 785 O O . THR A 1 95 ? 2.303 -4.590 0.399 1.00 96.75 95 THR A O 1
ATOM 788 N N . ASP A 1 96 ? 4.391 -4.368 -0.417 1.00 94.56 96 ASP A N 1
ATOM 789 C CA . ASP A 1 96 ? 4.977 -5.496 0.318 1.00 94.56 96 ASP A CA 1
ATOM 790 C C . ASP A 1 96 ? 4.883 -5.289 1.849 1.00 94.56 96 ASP A C 1
ATOM 792 O O . ASP A 1 96 ? 4.583 -6.227 2.584 1.00 94.56 96 ASP A O 1
ATOM 796 N N . GLU A 1 97 ? 5.066 -4.057 2.339 1.00 96.75 97 GLU A N 1
ATOM 797 C CA . GLU A 1 97 ? 4.951 -3.732 3.772 1.00 96.75 97 GLU A CA 1
ATOM 798 C C . GLU A 1 97 ? 3.495 -3.643 4.234 1.00 96.75 97 GLU A C 1
ATOM 800 O O . GLU A 1 97 ? 3.146 -4.159 5.294 1.00 96.75 97 GLU A O 1
ATOM 805 N N . LEU A 1 98 ? 2.621 -3.040 3.420 1.00 96.25 98 LEU A N 1
ATOM 806 C CA . LEU A 1 98 ? 1.187 -2.954 3.714 1.00 96.25 98 LEU A CA 1
ATOM 807 C C . LEU A 1 98 ? 0.539 -4.341 3.856 1.00 96.25 98 LEU A C 1
ATOM 809 O O . LEU A 1 98 ? -0.405 -4.507 4.625 1.00 96.25 98 LEU A O 1
ATOM 813 N N . GLU A 1 99 ? 1.031 -5.325 3.108 1.00 94.50 99 GLU A N 1
ATOM 814 C CA . GLU A 1 99 ? 0.517 -6.697 3.114 1.00 94.50 99 GLU A CA 1
ATOM 815 C C . GLU A 1 99 ? 1.365 -7.669 3.938 1.00 94.50 99 GLU A C 1
ATOM 817 O O . GLU A 1 99 ? 1.125 -8.878 3.925 1.00 94.50 99 GLU A O 1
ATOM 822 N N . SER A 1 100 ? 2.332 -7.149 4.695 1.00 95.00 100 SER A N 1
ATOM 823 C CA . SER A 1 100 ? 3.106 -7.945 5.637 1.00 95.00 100 SER A CA 1
ATOM 824 C C . SER A 1 100 ? 2.172 -8.662 6.624 1.00 95.00 100 SER A C 1
ATOM 826 O O . SER A 1 100 ? 1.277 -8.028 7.196 1.00 95.00 100 SER A O 1
ATOM 828 N N . PRO A 1 101 ? 2.402 -9.954 6.936 1.00 93.94 101 PRO A N 1
ATOM 829 C CA . PRO A 1 101 ? 1.641 -10.650 7.978 1.00 93.94 101 PRO A CA 1
ATOM 830 C C . PRO A 1 101 ? 1.811 -9.995 9.360 1.00 93.94 101 PRO A C 1
ATOM 832 O O . PRO A 1 101 ? 1.022 -10.241 10.271 1.00 93.94 101 PRO A O 1
ATOM 835 N N . TYR A 1 102 ? 2.820 -9.132 9.514 1.00 95.19 102 TYR A N 1
ATOM 836 C CA . TYR A 1 102 ? 3.112 -8.391 10.733 1.00 95.19 102 TYR A CA 1
ATOM 837 C C . TYR A 1 102 ? 2.638 -6.932 10.692 1.00 95.19 102 TYR A C 1
ATOM 839 O O . TYR A 1 102 ? 2.903 -6.206 11.648 1.00 95.19 102 TYR A O 1
ATOM 847 N N . VAL A 1 103 ? 1.912 -6.487 9.657 1.00 96.38 103 VAL A N 1
ATOM 848 C CA . VAL A 1 103 ? 1.499 -5.075 9.518 1.00 96.38 103 VAL A CA 1
ATOM 849 C C . VAL A 1 103 ? 0.683 -4.583 10.725 1.00 96.38 103 VAL A C 1
ATOM 851 O O . VAL A 1 103 ? 0.915 -3.494 11.241 1.00 96.38 103 VAL A O 1
ATOM 854 N N . PHE A 1 104 ? -0.193 -5.430 11.277 1.00 96.25 104 PHE A N 1
ATOM 855 C CA . PHE A 1 104 ? -0.961 -5.134 12.497 1.00 96.25 104 PHE A CA 1
ATOM 856 C C . PHE A 1 104 ? -0.147 -5.243 13.790 1.00 96.25 104 PHE A C 1
ATOM 858 O O . PHE A 1 104 ? -0.632 -4.890 14.864 1.00 96.25 104 PHE A O 1
ATOM 865 N N . SER A 1 105 ? 1.082 -5.753 13.713 1.00 96.56 105 SER A N 1
ATOM 866 C CA . SER A 1 105 ? 2.005 -5.793 14.845 1.00 96.56 105 SER A CA 1
ATOM 867 C C . SER A 1 105 ? 2.817 -4.512 15.001 1.00 96.56 105 SER A C 1
ATOM 869 O O . SER A 1 105 ? 3.353 -4.310 16.096 1.00 96.56 105 SER A O 1
ATOM 871 N N . ALA A 1 106 ? 2.871 -3.667 13.963 1.00 97.06 106 ALA A N 1
ATOM 872 C CA . ALA A 1 106 ? 3.536 -2.372 13.991 1.00 97.06 106 ALA A CA 1
ATOM 873 C C . ALA A 1 106 ? 2.970 -1.496 15.128 1.00 97.06 106 ALA A C 1
ATOM 875 O O . ALA A 1 106 ? 1.742 -1.402 15.256 1.00 97.06 106 ALA A O 1
ATOM 876 N N . PRO A 1 107 ? 3.825 -0.861 15.956 1.00 97.44 107 PRO A N 1
ATOM 877 C CA . PRO A 1 107 ? 3.375 -0.045 17.083 1.00 97.44 107 PRO A CA 1
ATOM 878 C C . PRO A 1 107 ? 2.357 1.021 16.680 1.00 97.44 107 PRO A C 1
ATOM 880 O O . PRO A 1 107 ? 1.307 1.121 17.305 1.00 97.44 107 PRO A O 1
ATOM 883 N N . GLU A 1 108 ? 2.593 1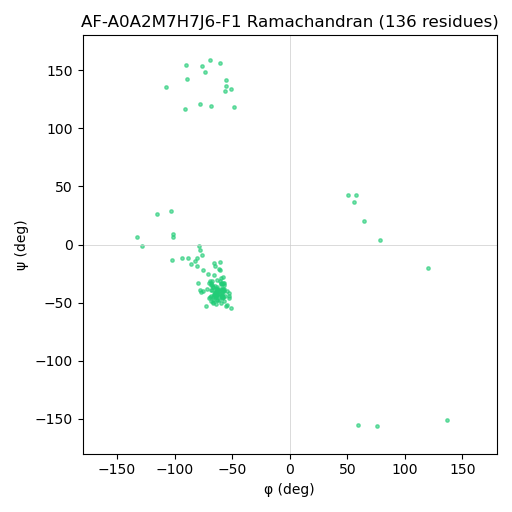.723 15.568 1.00 97.00 108 GLU A N 1
ATOM 884 C CA . GLU A 1 108 ? 1.717 2.813 15.129 1.00 97.00 108 GLU A CA 1
ATOM 885 C C . GLU A 1 108 ? 0.335 2.303 14.699 1.00 97.00 108 GLU A C 1
ATOM 887 O O . GLU A 1 108 ? -0.667 2.992 14.869 1.00 97.00 108 GLU A O 1
ATOM 8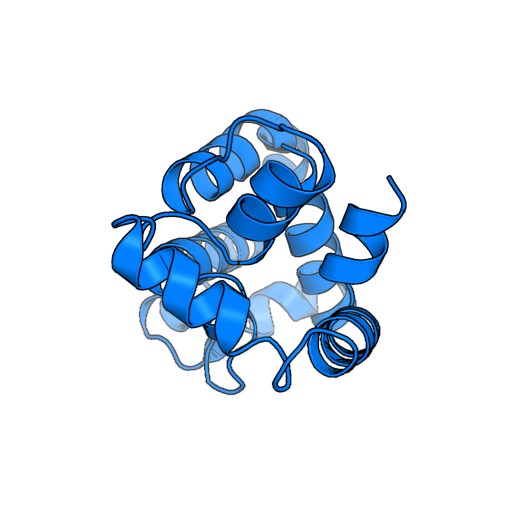92 N N . VAL A 1 109 ? 0.260 1.077 14.165 1.00 98.00 109 VAL A N 1
ATOM 893 C CA . VAL A 1 109 ? -1.014 0.447 13.783 1.00 98.00 109 VAL A CA 1
ATOM 894 C C . VAL A 1 109 ? -1.768 -0.034 15.021 1.00 98.00 109 VAL A C 1
ATOM 896 O O . VAL A 1 109 ? -2.982 0.141 15.092 1.00 98.00 109 VAL A O 1
ATOM 899 N N . LYS A 1 110 ? -1.069 -0.595 16.016 1.00 97.81 110 LYS A N 1
ATOM 900 C CA . LYS A 1 110 ? -1.673 -1.007 17.295 1.00 97.81 110 LYS A CA 1
ATOM 901 C C . LYS A 1 110 ? -2.233 0.177 18.073 1.00 97.81 110 LYS A C 1
ATOM 903 O O . LYS A 1 110 ? -3.368 0.116 18.532 1.00 97.81 110 LYS A O 1
ATOM 908 N N . GLU A 1 111 ? -1.450 1.244 18.201 1.00 97.44 111 GLU A N 1
ATOM 909 C CA . GLU A 1 111 ? -1.841 2.469 18.908 1.00 97.44 111 GLU A CA 1
ATOM 910 C C . GLU A 1 111 ? -3.039 3.161 18.247 1.00 97.44 111 GLU A C 1
ATOM 912 O O . GLU A 1 111 ? -3.868 3.755 18.934 1.00 97.44 111 GLU A O 1
ATOM 917 N N . ALA A 1 112 ? -3.173 3.033 16.925 1.00 97.38 112 ALA A N 1
ATOM 918 C CA . ALA A 1 112 ? -4.287 3.583 16.163 1.00 97.38 112 ALA A CA 1
ATOM 919 C C . ALA A 1 112 ? -5.598 2.772 16.255 1.00 97.38 112 ALA A C 1
ATOM 921 O O . ALA A 1 112 ? -6.606 3.208 15.698 1.00 97.38 112 ALA A O 1
ATOM 922 N N . GLY A 1 113 ? -5.586 1.615 16.929 1.00 96.31 113 GLY A N 1
ATOM 923 C CA . GLY A 1 113 ? -6.745 0.734 17.135 1.00 96.31 113 GLY A CA 1
ATOM 924 C C . GLY A 1 113 ? -6.574 -0.678 16.557 1.00 96.31 113 GLY A C 1
ATOM 925 O O . GLY A 1 113 ? -7.226 -1.623 17.008 1.00 96.31 113 GLY A O 1
ATOM 926 N N . GLY A 1 114 ? -5.655 -0.852 15.606 1.00 96.06 114 GLY A N 1
ATOM 927 C CA . GLY A 1 114 ? -5.265 -2.144 15.052 1.00 96.06 114 GLY A CA 1
ATOM 928 C C . GLY A 1 114 ? -6.407 -2.927 14.400 1.00 96.06 114 GLY A C 1
ATOM 929 O O . GLY A 1 114 ? -7.407 -2.382 13.937 1.00 96.06 114 GLY A O 1
ATOM 930 N N . LEU A 1 115 ? -6.254 -4.252 14.352 1.00 95.44 115 LEU A N 1
ATOM 931 C CA . LEU A 1 115 ? -7.217 -5.137 13.690 1.00 95.44 115 LEU A CA 1
ATOM 932 C C . LEU A 1 115 ? -8.635 -5.030 14.285 1.00 95.44 115 LEU A C 1
ATOM 934 O O . LEU A 1 115 ? -9.617 -5.132 13.551 1.00 95.44 115 LEU A O 1
ATOM 938 N N . GLU A 1 116 ? -8.748 -4.795 15.594 1.00 95.56 116 GLU A N 1
ATOM 939 C CA . GLU A 1 116 ? -10.040 -4.676 16.282 1.00 95.56 116 GLU A CA 1
ATOM 940 C C . GLU A 1 116 ? -10.847 -3.465 15.800 1.00 95.56 116 GLU A C 1
ATOM 942 O O . GLU A 1 116 ? -12.063 -3.561 15.635 1.00 95.56 116 GLU A O 1
ATOM 947 N N . ALA A 1 117 ? -10.183 -2.351 15.477 1.00 95.94 117 ALA A N 1
ATOM 948 C CA . ALA A 1 117 ? -10.853 -1.174 14.931 1.00 95.94 117 ALA A CA 1
ATOM 949 C C . ALA A 1 117 ? -11.460 -1.418 13.540 1.00 95.94 117 ALA A C 1
ATOM 951 O O . ALA A 1 117 ? -12.438 -0.764 13.176 1.00 95.94 117 ALA A O 1
ATOM 952 N N . LEU A 1 118 ? -10.916 -2.359 12.761 1.00 95.00 118 LEU A N 1
ATOM 953 C CA . LEU A 1 118 ? -11.481 -2.730 11.460 1.00 95.00 118 LEU A CA 1
ATOM 954 C C . LEU A 1 118 ? -12.699 -3.644 11.616 1.00 95.00 118 LEU A C 1
ATOM 956 O O . LEU A 1 118 ? -13.693 -3.457 10.920 1.00 95.00 118 LEU A O 1
ATOM 960 N N . LYS A 1 119 ? -12.661 -4.578 12.575 1.00 93.94 119 LYS A N 1
ATOM 961 C CA . LYS A 1 119 ? -13.772 -5.509 12.844 1.00 93.94 119 LYS A CA 1
ATOM 962 C C . LYS A 1 119 ? -15.084 -4.802 13.182 1.00 93.94 119 LYS A C 1
ATOM 964 O O . LYS A 1 119 ? -16.153 -5.327 12.892 1.00 93.94 119 LYS A O 1
ATOM 969 N N . ALA A 1 120 ? -15.012 -3.599 13.754 1.00 88.12 120 ALA A N 1
ATOM 970 C CA . ALA A 1 120 ? -16.185 -2.778 14.052 1.00 88.12 120 ALA A CA 1
ATOM 971 C C . ALA A 1 120 ? -17.001 -2.379 12.804 1.00 88.12 120 ALA A C 1
ATOM 973 O O . ALA A 1 120 ? -18.175 -2.041 12.931 1.00 88.12 120 ALA A O 1
ATOM 974 N N . LEU A 1 121 ? -16.396 -2.416 11.611 1.00 87.56 121 LEU A N 1
ATOM 975 C CA . LEU A 1 121 ? -17.049 -2.097 10.339 1.00 87.56 121 LEU A CA 1
ATOM 976 C C . LEU A 1 121 ? -17.437 -3.328 9.510 1.00 87.56 121 LEU A C 1
ATOM 978 O O . LEU A 1 121 ? -18.185 -3.188 8.545 1.00 87.56 121 LEU A O 1
ATOM 982 N N . GLY A 1 122 ? -16.935 -4.514 9.858 1.00 90.75 122 GLY A N 1
ATOM 983 C CA . GLY A 1 122 ? -17.135 -5.747 9.099 1.00 90.75 122 GLY A CA 1
ATOM 984 C C . GLY A 1 122 ? -15.846 -6.553 8.968 1.00 90.75 122 GLY A C 1
ATOM 985 O O . GLY A 1 122 ? -14.968 -6.485 9.826 1.00 90.75 122 GLY A O 1
ATOM 986 N N . GLU A 1 123 ? -15.727 -7.318 7.884 1.00 93.38 123 GLU A N 1
ATOM 987 C CA . GLU A 1 123 ? -14.551 -8.151 7.629 1.00 93.38 123 GLU A CA 1
ATOM 988 C C . GLU A 1 123 ? -13.308 -7.286 7.342 1.00 93.38 123 GLU A C 1
ATOM 990 O O . GLU A 1 123 ? -13.276 -6.556 6.344 1.00 93.38 123 GLU A O 1
ATOM 995 N N . PRO A 1 124 ? -12.234 -7.372 8.158 1.00 91.94 124 PRO A N 1
ATOM 996 C CA . PRO A 1 124 ? -11.037 -6.553 7.969 1.00 91.94 124 PRO A CA 1
ATOM 997 C C . PRO A 1 124 ? -10.398 -6.705 6.589 1.00 91.94 124 PRO A C 1
ATOM 999 O O . PRO A 1 124 ? -9.865 -5.738 6.047 1.00 91.94 124 PRO A O 1
ATOM 1002 N N . ARG A 1 125 ? -10.478 -7.904 5.996 1.00 90.19 125 ARG A N 1
ATOM 1003 C CA . ARG A 1 125 ? -9.966 -8.167 4.646 1.00 90.19 125 ARG A CA 1
ATOM 1004 C C . ARG A 1 125 ? -10.621 -7.252 3.613 1.00 90.19 125 ARG A C 1
ATOM 1006 O O . ARG A 1 125 ? -9.913 -6.674 2.793 1.00 90.19 125 ARG A O 1
ATOM 1013 N N . ASP A 1 126 ? -11.938 -7.092 3.671 1.00 91.62 126 ASP A N 1
ATOM 1014 C CA . ASP A 1 126 ? -12.690 -6.308 2.689 1.00 91.62 126 ASP A CA 1
ATOM 1015 C C . ASP A 1 126 ? -12.359 -4.817 2.808 1.00 91.62 126 ASP A C 1
ATOM 1017 O O . ASP A 1 126 ? -12.149 -4.135 1.804 1.00 91.62 126 ASP A O 1
ATOM 1021 N N . ILE A 1 127 ? -12.206 -4.331 4.040 1.00 92.81 127 ILE A N 1
ATOM 1022 C CA . ILE A 1 127 ? -11.831 -2.945 4.337 1.00 92.81 127 ILE A CA 1
ATOM 1023 C C . ILE A 1 127 ? -10.407 -2.640 3.842 1.00 92.81 127 ILE A C 1
ATOM 1025 O O . ILE A 1 127 ? -10.166 -1.592 3.235 1.00 92.81 127 ILE A O 1
ATOM 1029 N N . ILE A 1 128 ? -9.453 -3.553 4.054 1.00 92.69 128 ILE A N 1
ATOM 1030 C CA . ILE A 1 128 ? -8.079 -3.405 3.547 1.00 92.69 128 ILE A CA 1
ATOM 1031 C C . ILE A 1 128 ? -8.075 -3.422 2.015 1.00 92.69 128 ILE A C 1
ATOM 1033 O O . ILE A 1 128 ? -7.419 -2.587 1.392 1.00 92.69 128 ILE A O 1
ATOM 1037 N N . SER A 1 129 ? -8.828 -4.334 1.396 1.00 92.50 129 SER A N 1
ATOM 1038 C CA . SER A 1 129 ? -8.973 -4.398 -0.061 1.00 92.50 129 SER A CA 1
ATOM 1039 C C . SER A 1 129 ? -9.547 -3.103 -0.636 1.00 92.50 129 SER A C 1
ATOM 1041 O O . SER A 1 129 ? -9.014 -2.578 -1.614 1.00 92.50 129 SER A O 1
ATOM 1043 N N . GLU A 1 130 ? -10.573 -2.533 -0.006 1.00 93.50 130 GLU A N 1
ATOM 1044 C CA . GLU A 1 130 ? -11.144 -1.246 -0.410 1.00 93.50 130 GLU A CA 1
ATOM 1045 C C . GLU A 1 130 ? -10.148 -0.090 -0.231 1.00 93.50 130 GLU A C 1
ATOM 1047 O O . GLU A 1 130 ? -10.000 0.755 -1.116 1.00 93.50 130 GLU A O 1
ATOM 1052 N N . THR A 1 131 ? -9.388 -0.093 0.867 1.00 94.94 131 THR A N 1
ATOM 1053 C CA . THR A 1 131 ? -8.316 0.884 1.110 1.00 94.94 131 THR A CA 1
ATOM 1054 C C . THR A 1 131 ? -7.257 0.825 0.009 1.00 94.94 131 THR A C 1
ATOM 1056 O O . THR A 1 131 ? -6.860 1.865 -0.514 1.00 94.94 131 THR A O 1
ATOM 1059 N N . LYS A 1 132 ? -6.833 -0.380 -0.401 1.00 95.44 132 LYS A N 1
ATOM 1060 C CA . LYS A 1 132 ? -5.878 -0.572 -1.505 1.00 95.44 132 LYS A CA 1
ATOM 1061 C C . LYS A 1 132 ? -6.434 -0.086 -2.839 1.00 95.44 132 LYS A C 1
ATOM 1063 O O . LYS A 1 132 ? -5.736 0.625 -3.559 1.00 95.44 132 LYS A O 1
ATOM 1068 N N . ARG A 1 133 ? -7.690 -0.408 -3.167 1.00 95.12 133 ARG A N 1
ATOM 1069 C CA . ARG A 1 133 ? -8.333 0.087 -4.398 1.00 95.12 133 ARG A CA 1
ATOM 1070 C C . ARG A 1 133 ? -8.319 1.612 -4.453 1.00 95.12 133 ARG A C 1
ATOM 1072 O O . ARG A 1 133 ? -7.946 2.179 -5.477 1.00 95.12 133 ARG A O 1
ATOM 1079 N N . ARG A 1 134 ? -8.638 2.273 -3.336 1.00 95.94 134 ARG A N 1
ATOM 1080 C CA . ARG A 1 134 ? -8.571 3.737 -3.209 1.00 95.94 134 ARG A CA 1
ATOM 1081 C C . AR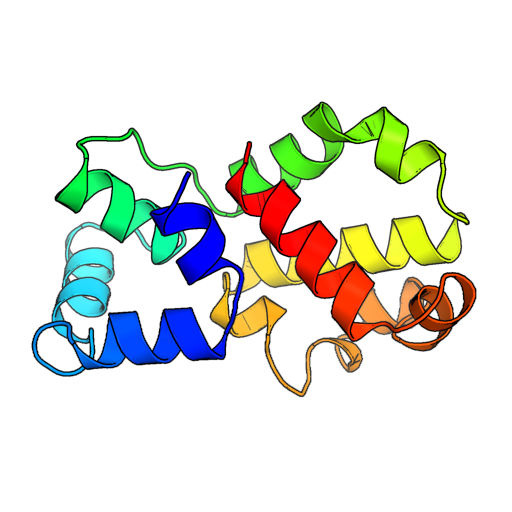G A 1 134 ? -7.141 4.257 -3.328 1.00 95.94 134 ARG A C 1
ATOM 1083 O O . ARG A 1 134 ? -6.901 5.177 -4.098 1.00 95.94 134 ARG A O 1
ATOM 1090 N N . LEU A 1 135 ? -6.178 3.627 -2.658 1.00 96.75 135 LEU A N 1
ATOM 1091 C CA . LEU A 1 135 ? -4.758 4.001 -2.700 1.00 96.75 135 LEU A CA 1
ATOM 1092 C C . LEU A 1 135 ? -4.163 3.986 -4.122 1.00 96.75 135 LEU A C 1
ATOM 1094 O O . LEU A 1 135 ? -3.299 4.806 -4.441 1.00 96.75 135 LEU A O 1
ATOM 1098 N N . PHE A 1 136 ? -4.620 3.082 -4.994 1.00 95.50 136 PHE A N 1
ATOM 1099 C CA . PHE A 1 136 ? -4.154 3.009 -6.385 1.00 95.50 136 PHE A CA 1
ATOM 1100 C C . PHE A 1 136 ? -5.019 3.794 -7.386 1.00 95.50 136 PHE A C 1
ATOM 1102 O O . PHE A 1 136 ? -4.584 4.016 -8.518 1.00 95.50 136 PHE A O 1
ATOM 1109 N N . ALA A 1 137 ? -6.202 4.265 -6.981 1.00 92.31 137 ALA A N 1
ATOM 1110 C CA . ALA A 1 137 ? -7.097 5.075 -7.812 1.00 92.31 137 ALA A CA 1
ATOM 1111 C C . ALA A 1 137 ? -6.733 6.574 -7.857 1.00 92.31 137 ALA A C 1
ATOM 1113 O O . ALA A 1 137 ? -7.244 7.301 -8.713 1.00 92.31 137 ALA A O 1
ATOM 1114 N N . VAL A 1 138 ? -5.863 7.042 -6.955 1.00 82.44 138 VAL A N 1
ATOM 1115 C CA . VAL A 1 138 ? -5.455 8.457 -6.839 1.00 82.44 138 VAL A CA 1
ATOM 1116 C C . VAL A 1 138 ? -4.411 8.914 -7.848 1.00 82.44 138 VAL A C 1
ATOM 1118 O O . VAL A 1 138 ? -3.560 8.126 -8.320 1.00 82.44 138 VAL A O 1
#

pLDDT: mean 95.06, std 3.69, range [65.06, 98.56]